Protein AF-A0A920UPX3-F1 (afdb_monomer_lite)

Foldseek 3Di:
DPDFDWDADLAPRDIATCVPVVQCAGPVQRDRVVDDRADPPDADPVRDGLSVVLVVVCVVVHDVVCVVCVNVSRCVVVPPDD

Secondary structure (DSSP, 8-state):
-----EEE-TTT--EEETT-TT--B-TTT--BTTSPPP-TT-B-TTS-BHHHHHHHHHHHH-HHHHHHHHHHHHHGGGS---

Radius of gyration: 13.99 Å; chains: 1; bounding box: 38×28×37 Å

pLDDT: mean 77.5, std 14.1, range [33.28, 94.69]

Structure (mmCIF, N/CA/C/O backbone):
data_AF-A0A920UPX3-F1
#
_entry.id   AF-A0A920UPX3-F1
#
loop_
_atom_site.group_PDB
_atom_site.id
_atom_site.type_symbol
_atom_site.label_atom_id
_atom_site.label_alt_id
_atom_site.label_comp_id
_atom_site.label_asym_id
_atom_site.label_entity_id
_atom_site.label_seq_id
_atom_site.pdbx_PDB_ins_code
_atom_site.Cartn_x
_atom_site.Cartn_y
_atom_site.Cartn_z
_atom_site.occupancy
_atom_site.B_iso_or_equiv
_atom_site.auth_s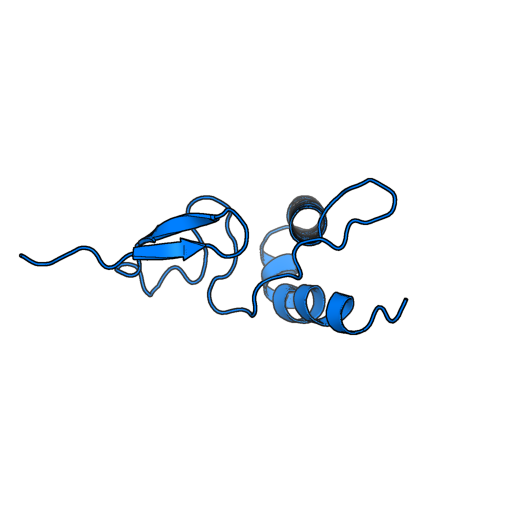eq_id
_atom_site.auth_comp_id
_atom_site.auth_asym_id
_atom_site.auth_atom_id
_atom_site.pdbx_PDB_model_num
ATOM 1 N N . MET A 1 1 ? -24.549 -6.693 21.193 1.00 43.91 1 MET A N 1
ATOM 2 C CA . MET A 1 1 ? -23.829 -7.022 19.945 1.00 43.91 1 MET A CA 1
ATOM 3 C C . MET A 1 1 ? -22.490 -6.308 19.973 1.00 43.91 1 MET A C 1
ATOM 5 O O . MET A 1 1 ? -22.459 -5.093 19.840 1.00 43.91 1 MET A O 1
ATOM 9 N N . THR A 1 2 ? -21.396 -7.023 20.221 1.00 56.66 2 THR A N 1
ATOM 10 C CA . THR A 1 2 ? -20.038 -6.491 20.037 1.00 56.66 2 THR A CA 1
ATOM 11 C C . THR A 1 2 ? -19.774 -6.407 18.538 1.00 56.66 2 THR A C 1
ATOM 13 O O . THR A 1 2 ? -19.342 -7.378 17.924 1.00 56.66 2 THR A O 1
ATOM 16 N N . GLY A 1 3 ? -20.153 -5.286 17.923 1.00 65.62 3 GLY A N 1
ATOM 17 C CA . GLY A 1 3 ? -19.907 -5.051 16.503 1.00 65.62 3 GLY A CA 1
ATOM 18 C C . GLY A 1 3 ? -18.406 -5.032 16.220 1.00 65.62 3 GLY A C 1
ATOM 19 O O . GLY A 1 3 ? -17.652 -4.360 16.926 1.00 65.62 3 GLY A O 1
ATOM 20 N N . ILE A 1 4 ? -17.972 -5.774 15.201 1.00 70.12 4 ILE A N 1
ATOM 21 C CA . ILE A 1 4 ? -16.613 -5.667 14.670 1.00 70.12 4 ILE A CA 1
ATOM 22 C C . ILE A 1 4 ? -16.506 -4.277 14.050 1.00 70.12 4 ILE A C 1
ATOM 24 O O . ILE A 1 4 ? -17.193 -3.971 13.077 1.00 70.12 4 ILE A O 1
ATOM 28 N N . LYS A 1 5 ? -15.666 -3.422 14.631 1.00 78.25 5 LYS A N 1
ATOM 29 C CA . LYS A 1 5 ? -15.319 -2.153 14.001 1.00 78.25 5 LYS A CA 1
ATOM 30 C C . LYS A 1 5 ? -14.464 -2.440 12.767 1.00 78.25 5 LYS A C 1
ATOM 32 O O . LYS A 1 5 ? -13.525 -3.233 12.851 1.00 78.25 5 LYS A O 1
ATOM 37 N N . VAL A 1 6 ? -14.804 -1.828 11.640 1.00 82.69 6 VAL A N 1
ATOM 38 C CA . VAL A 1 6 ? -14.095 -1.944 10.360 1.00 82.69 6 VAL A CA 1
ATOM 39 C C . VAL A 1 6 ? -13.857 -0.548 9.792 1.00 82.69 6 VAL A C 1
ATOM 41 O O . VAL A 1 6 ? -14.663 0.352 10.022 1.00 82.69 6 VAL A O 1
ATOM 44 N N . LYS A 1 7 ? -12.769 -0.382 9.044 1.00 84.81 7 LYS A N 1
ATOM 45 C CA . LYS A 1 7 ? -12.398 0.856 8.358 1.00 84.81 7 LYS A CA 1
ATOM 46 C C . LYS A 1 7 ? -11.949 0.546 6.938 1.00 84.81 7 LYS A C 1
ATOM 48 O O . LYS A 1 7 ? -11.235 -0.430 6.718 1.00 84.81 7 LYS A O 1
ATOM 53 N N . ASP A 1 8 ? -12.321 1.385 5.983 1.00 87.00 8 ASP A N 1
ATOM 54 C CA . ASP A 1 8 ? -11.846 1.255 4.607 1.00 87.00 8 ASP A CA 1
ATOM 55 C C . ASP A 1 8 ? -10.338 1.495 4.510 1.00 87.00 8 ASP A C 1
ATOM 57 O O . ASP A 1 8 ? -9.804 2.484 5.028 1.00 87.00 8 ASP A O 1
ATOM 61 N N . CYS A 1 9 ? -9.639 0.603 3.809 1.00 86.06 9 CYS A N 1
ATOM 62 C CA . CYS A 1 9 ? -8.261 0.846 3.422 1.00 86.06 9 CYS A CA 1
ATOM 63 C C . CYS A 1 9 ? -8.222 1.920 2.330 1.00 86.06 9 CYS A C 1
ATOM 65 O O . CYS A 1 9 ? -8.784 1.712 1.251 1.00 86.06 9 CYS A O 1
ATOM 67 N N . PRO A 1 10 ? -7.524 3.050 2.542 1.00 80.94 10 PRO A N 1
ATOM 68 C CA . PRO A 1 10 ? -7.466 4.090 1.534 1.00 80.94 10 PRO A CA 1
ATOM 69 C C . PRO A 1 10 ? -6.726 3.637 0.276 1.00 80.94 10 PRO A C 1
ATOM 71 O O . PRO A 1 10 ? -6.997 4.195 -0.776 1.00 80.94 10 PRO A O 1
ATOM 74 N N . GLU A 1 11 ? -5.855 2.628 0.343 1.00 84.25 11 GLU A N 1
ATOM 75 C CA . GLU A 1 11 ? -5.063 2.194 -0.813 1.00 84.25 11 GLU A CA 1
ATOM 76 C C . GLU A 1 11 ? -5.811 1.186 -1.694 1.00 84.25 11 GLU A C 1
ATOM 78 O O . GLU A 1 11 ? -5.932 1.402 -2.896 1.00 84.25 11 GLU A O 1
ATOM 83 N N . CYS A 1 12 ? -6.367 0.112 -1.115 1.00 84.56 12 CYS A N 1
ATOM 84 C CA . CYS A 1 12 ? -7.060 -0.933 -1.884 1.00 84.56 12 CYS A CA 1
ATOM 85 C C . CYS A 1 12 ? -8.594 -0.826 -1.872 1.00 84.56 12 CYS A C 1
ATOM 87 O O . CYS A 1 12 ? -9.253 -1.541 -2.619 1.00 84.56 12 CYS A O 1
ATOM 89 N N . GLY A 1 13 ? -9.175 0.044 -1.039 1.00 85.00 13 GLY A N 1
ATOM 90 C CA . GLY A 1 13 ? -10.627 0.233 -0.936 1.00 85.00 13 GLY A CA 1
ATOM 91 C C . GLY A 1 13 ? -11.381 -0.903 -0.238 1.00 85.00 13 GLY A C 1
ATOM 92 O O . GLY A 1 13 ? -12.606 -0.878 -0.212 1.00 85.00 13 GLY A O 1
ATOM 93 N N . LEU A 1 14 ? -10.679 -1.898 0.313 1.00 88.31 14 LEU A N 1
ATOM 94 C CA . LEU A 1 14 ? -11.287 -3.015 1.037 1.00 88.31 14 LEU A CA 1
ATOM 95 C C . LEU A 1 14 ? -11.448 -2.696 2.526 1.00 88.31 14 LEU A C 1
ATOM 97 O O . LEU A 1 14 ? -10.618 -2.004 3.121 1.00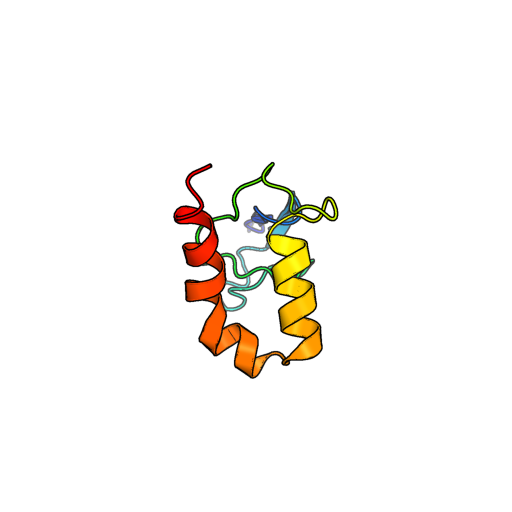 88.31 14 LEU A O 1
ATOM 101 N N . LEU A 1 15 ? -12.491 -3.260 3.139 1.00 87.94 15 LEU A N 1
ATOM 102 C CA . LEU A 1 15 ? -12.754 -3.136 4.571 1.00 87.94 15 LEU A CA 1
ATOM 103 C C . LEU A 1 15 ? -11.700 -3.898 5.387 1.00 87.94 15 LEU A C 1
ATOM 105 O O . LEU A 1 15 ? -11.510 -5.107 5.219 1.00 87.94 15 LEU A O 1
ATOM 109 N N . ASN A 1 16 ? -11.038 -3.186 6.297 1.00 86.06 16 ASN A N 1
ATOM 110 C CA . ASN A 1 16 ? -10.050 -3.712 7.230 1.00 86.06 16 ASN A CA 1
ATOM 111 C C . ASN A 1 16 ? -10.611 -3.701 8.665 1.00 86.06 16 ASN A C 1
ATOM 113 O O . ASN A 1 16 ? -11.126 -2.668 9.099 1.00 86.06 16 ASN A O 1
ATOM 117 N N . PRO A 1 17 ? -10.517 -4.797 9.435 1.00 82.88 17 PRO A N 1
ATOM 118 C CA . PRO A 1 17 ? -10.953 -4.812 10.831 1.00 82.88 17 PRO A CA 1
ATOM 119 C C . PRO A 1 17 ? -10.137 -3.839 11.697 1.00 82.88 17 PRO A C 1
ATOM 121 O O . PRO A 1 17 ? -8.914 -3.918 11.731 1.00 82.88 17 PRO A O 1
ATOM 124 N N . GLU A 1 18 ? -10.796 -2.958 12.453 1.00 74.12 18 GLU A N 1
ATOM 125 C CA . GLU A 1 18 ? -10.136 -2.095 13.450 1.00 74.12 18 GLU A CA 1
ATOM 126 C C . GLU A 1 18 ? -9.779 -2.864 14.726 1.00 74.12 18 GLU A C 1
ATOM 128 O O . GLU A 1 18 ? -8.931 -2.439 15.494 1.00 74.12 18 GLU A O 1
ATOM 133 N N . THR A 1 19 ? -10.429 -3.999 14.996 1.00 64.25 19 THR A N 1
ATOM 134 C CA . THR A 1 19 ? -10.286 -4.749 16.263 1.00 64.25 19 THR A CA 1
ATOM 135 C C . THR A 1 19 ? -8.898 -5.362 16.472 1.00 64.25 19 THR A C 1
ATOM 137 O O . THR A 1 19 ? -8.574 -5.766 17.585 1.00 64.25 19 THR A O 1
ATOM 140 N N . LEU A 1 20 ? -8.051 -5.354 15.442 1.00 56.41 20 LEU A N 1
ATOM 141 C CA . LEU A 1 20 ? -6.623 -5.640 15.525 1.00 56.41 20 LEU A CA 1
ATOM 142 C C . LEU A 1 20 ? -5.828 -4.326 15.481 1.00 56.41 20 LEU A C 1
ATOM 144 O O . LEU A 1 20 ? -4.988 -4.159 14.610 1.00 56.41 20 LEU A O 1
ATOM 148 N N . LEU A 1 21 ? -6.041 -3.403 16.428 1.00 49.06 21 LEU A N 1
ATOM 149 C CA . LEU A 1 21 ? -5.265 -2.148 16.590 1.00 49.06 21 LEU A CA 1
ATOM 150 C C . LEU A 1 21 ? -3.730 -2.344 16.729 1.00 49.06 21 LEU A C 1
ATOM 152 O O . LEU A 1 21 ? -3.002 -1.369 16.872 1.00 49.06 21 LEU A O 1
ATOM 156 N N . LEU A 1 22 ? -3.235 -3.587 16.695 1.00 54.47 22 LEU A N 1
ATOM 157 C CA . LEU A 1 22 ? -1.818 -3.950 16.579 1.00 54.47 22 LEU A CA 1
ATOM 158 C C . LEU A 1 22 ? -1.335 -4.067 15.122 1.00 54.47 22 LEU A C 1
ATOM 160 O O . LEU A 1 22 ? -0.138 -4.001 14.866 1.00 54.47 22 LEU A O 1
ATOM 164 N N . GLN A 1 23 ? -2.241 -4.271 14.168 1.00 60.66 23 GLN A N 1
ATOM 165 C CA . GLN A 1 23 ? -1.932 -4.319 12.747 1.00 60.66 23 GLN A CA 1
ATOM 166 C C . GLN A 1 23 ? -2.136 -2.921 12.178 1.00 60.66 23 GLN A C 1
ATOM 168 O O . GLN A 1 23 ? -3.193 -2.575 11.656 1.00 60.66 23 GLN A O 1
ATOM 173 N N . GLU A 1 24 ? -1.086 -2.107 12.288 1.00 75.94 24 GLU A N 1
ATOM 174 C CA . GLU A 1 24 ? -0.984 -0.835 11.568 1.00 75.94 24 GLU A CA 1
ATOM 175 C C . GLU A 1 24 ? -1.099 -1.046 10.050 1.00 75.94 24 GLU A C 1
ATOM 177 O O . GLU A 1 24 ? -1.348 -0.093 9.327 1.00 75.94 24 GLU A O 1
ATOM 182 N N . GLU A 1 25 ? -0.988 -2.283 9.553 1.00 83.81 25 GLU A N 1
ATOM 183 C CA . GLU A 1 25 ? -1.114 -2.636 8.142 1.00 83.81 25 GLU A CA 1
ATOM 184 C C . GLU A 1 25 ? -2.483 -3.231 7.778 1.00 83.81 25 GLU A C 1
ATOM 186 O O . GLU A 1 25 ? -3.054 -4.053 8.494 1.00 83.81 25 GLU A O 1
ATOM 191 N N . CYS A 1 26 ? -2.998 -2.860 6.605 1.00 85.44 26 CYS A N 1
ATOM 192 C CA . CYS A 1 26 ? -4.165 -3.487 6.005 1.00 85.44 26 CYS A CA 1
ATOM 193 C C . CYS A 1 26 ? -3.870 -4.952 5.667 1.00 85.44 26 CYS A C 1
ATOM 195 O O . CYS A 1 26 ? -2.929 -5.235 4.930 1.00 85.44 26 CYS A O 1
ATOM 197 N N . ILE A 1 27 ? -4.724 -5.877 6.103 1.00 86.31 27 ILE A N 1
ATOM 198 C CA . ILE A 1 27 ? -4.526 -7.320 5.884 1.00 86.31 27 ILE A CA 1
ATOM 199 C C . ILE A 1 27 ? -4.575 -7.731 4.407 1.00 86.31 27 ILE A C 1
ATOM 201 O O . ILE A 1 27 ? -4.053 -8.776 4.034 1.00 86.31 27 ILE A O 1
ATOM 205 N N . HIS A 1 28 ? -5.219 -6.917 3.566 1.00 86.81 28 HIS A N 1
ATOM 206 C CA . HIS A 1 28 ? -5.449 -7.243 2.158 1.00 86.81 28 HIS A CA 1
ATOM 207 C C . HIS A 1 28 ? -4.304 -6.809 1.252 1.00 86.81 28 HIS A C 1
ATOM 209 O O . HIS A 1 28 ? -4.098 -7.397 0.196 1.00 86.81 28 HIS A O 1
ATOM 215 N N . CYS A 1 29 ? -3.585 -5.749 1.624 1.00 84.19 29 CYS A N 1
ATOM 216 C CA . CYS A 1 29 ? -2.551 -5.171 0.767 1.00 84.19 29 CYS A CA 1
ATOM 217 C C . CYS A 1 29 ? -1.255 -4.808 1.504 1.00 84.19 29 CYS A C 1
ATOM 219 O O . CYS A 1 29 ? -0.269 -4.472 0.859 1.00 84.19 29 CYS A O 1
ATOM 221 N N . GLY A 1 30 ? -1.216 -4.868 2.835 1.00 83.75 30 GLY A N 1
ATOM 222 C CA . GLY A 1 30 ? -0.061 -4.468 3.640 1.00 83.75 30 GLY A CA 1
ATOM 223 C C . GLY A 1 30 ? 0.140 -2.951 3.715 1.00 83.75 30 GLY A C 1
ATOM 224 O O . GLY A 1 30 ? 1.239 -2.493 4.026 1.00 83.75 30 GLY A O 1
ATOM 225 N N . ALA A 1 31 ? -0.878 -2.154 3.368 1.00 83.88 31 ALA A N 1
ATOM 226 C CA . ALA A 1 31 ? -0.817 -0.699 3.477 1.00 83.88 31 ALA A CA 1
ATOM 227 C C . ALA A 1 31 ? -0.832 -0.275 4.933 1.00 83.88 31 ALA A C 1
ATOM 229 O O . ALA A 1 31 ? -1.786 -0.569 5.641 1.00 83.88 31 ALA A O 1
ATOM 230 N N . ASP A 1 32 ? 0.184 0.474 5.345 1.00 85.44 32 ASP A N 1
ATOM 231 C CA . ASP A 1 32 ? 0.195 1.091 6.663 1.00 85.44 32 ASP A CA 1
ATOM 232 C C . ASP A 1 32 ? -0.915 2.156 6.754 1.00 85.44 32 ASP A C 1
ATOM 234 O O . ASP A 1 32 ? -0.854 3.204 6.105 1.00 85.44 32 ASP A O 1
ATOM 238 N N . MET A 1 33 ? -1.941 1.828 7.532 1.00 81.75 33 MET A N 1
ATOM 239 C CA . MET A 1 33 ? -3.168 2.569 7.798 1.00 81.75 33 MET A CA 1
ATOM 240 C C . MET A 1 33 ? -2.961 3.731 8.780 1.00 81.75 33 MET A C 1
ATOM 242 O O . MET A 1 33 ? -3.869 4.555 8.924 1.00 81.75 33 MET A O 1
ATOM 246 N N . SER A 1 34 ? -1.808 3.804 9.460 1.00 81.44 34 SER A N 1
ATOM 247 C CA . SER A 1 34 ? -1.431 4.941 10.316 1.00 81.44 34 SER A CA 1
ATOM 248 C C . SER A 1 34 ? -0.934 6.140 9.504 1.00 81.44 34 SER A C 1
ATOM 250 O O . SER A 1 34 ? -0.892 7.270 9.995 1.00 81.44 34 SER A O 1
ATOM 252 N N . LEU A 1 35 ? -0.569 5.904 8.245 1.00 81.88 35 LEU A N 1
ATOM 253 C CA . LEU A 1 35 ? 0.007 6.911 7.376 1.00 81.88 35 LEU A CA 1
ATOM 254 C C . LEU A 1 35 ? -1.050 7.656 6.542 1.00 81.88 35 LEU A C 1
ATOM 256 O O . LEU A 1 35 ? -2.098 7.094 6.216 1.00 81.88 35 LEU A O 1
ATOM 260 N N . PRO A 1 36 ? -0.766 8.904 6.117 1.00 81.56 36 PRO A N 1
ATOM 261 C CA . PRO A 1 36 ? -1.645 9.641 5.215 1.00 81.56 36 PRO A CA 1
ATOM 262 C C . PRO A 1 36 ? -1.869 8.873 3.906 1.00 81.56 36 PRO A C 1
ATOM 264 O O . PRO A 1 36 ? -0.894 8.346 3.359 1.00 81.56 36 PRO A O 1
ATOM 267 N N . PRO A 1 37 ? -3.103 8.829 3.376 1.00 79.69 37 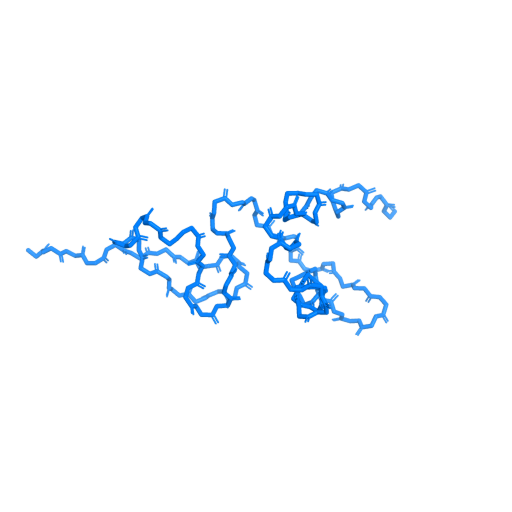PRO A N 1
ATOM 268 C CA . PRO A 1 37 ? -3.422 8.093 2.155 1.00 79.69 37 PRO A CA 1
ATOM 269 C C . PRO A 1 37 ? -2.603 8.598 0.962 1.00 79.69 37 PRO A C 1
ATOM 271 O O . PRO A 1 37 ? -2.321 9.795 0.859 1.00 79.69 37 PRO A O 1
ATOM 274 N N . LEU A 1 38 ? -2.221 7.695 0.056 1.00 81.75 38 LEU A N 1
ATOM 275 C CA . LEU A 1 38 ? -1.514 8.084 -1.165 1.00 81.75 38 LEU A CA 1
ATOM 276 C C . LEU A 1 38 ? -2.437 8.890 -2.085 1.00 81.75 38 LEU A C 1
ATOM 278 O O . LEU A 1 38 ? -3.662 8.723 -2.085 1.00 81.75 38 LEU A O 1
ATOM 282 N N . ARG A 1 39 ? -1.855 9.786 -2.893 1.00 72.88 39 ARG A N 1
ATOM 283 C CA . ARG A 1 39 ? -2.647 10.559 -3.857 1.00 72.88 39 ARG A CA 1
ATOM 284 C C . ARG A 1 39 ? -3.178 9.616 -4.935 1.00 72.88 39 ARG A C 1
ATOM 286 O O . ARG A 1 39 ? -2.423 9.116 -5.767 1.00 72.88 39 ARG A O 1
ATOM 293 N N . LYS A 1 40 ? -4.493 9.412 -4.948 1.00 67.06 40 LYS A N 1
ATOM 294 C CA . LYS A 1 40 ? -5.181 8.698 -6.027 1.00 67.06 40 LYS A CA 1
ATOM 295 C C . LYS A 1 40 ? -5.214 9.575 -7.280 1.00 67.06 40 LYS A C 1
ATOM 297 O O . LYS A 1 40 ? -5.567 10.746 -7.195 1.00 67.06 40 LYS A O 1
ATOM 302 N N . GLY A 1 41 ? -4.851 9.004 -8.428 1.00 65.62 41 GLY A N 1
ATOM 303 C CA . GLY A 1 41 ? -4.959 9.660 -9.738 1.00 65.62 41 GLY A CA 1
ATOM 304 C C . GLY A 1 41 ? -3.665 10.245 -10.308 1.00 65.62 41 GLY A C 1
ATOM 305 O O . GLY A 1 41 ? -3.666 10.641 -11.469 1.00 65.62 41 GLY A O 1
ATOM 306 N N . ILE A 1 42 ? -2.559 10.256 -9.554 1.00 67.50 42 ILE A N 1
ATOM 307 C CA . ILE A 1 42 ? -1.234 10.518 -10.132 1.00 67.50 42 ILE A CA 1
ATOM 308 C C . ILE A 1 42 ? -0.631 9.176 -10.530 1.00 67.50 42 ILE A C 1
ATOM 310 O O . ILE A 1 42 ? -0.305 8.355 -9.670 1.00 67.50 42 ILE A O 1
ATOM 314 N N . LEU A 1 43 ? -0.528 8.961 -11.838 1.00 74.62 43 LEU A N 1
ATOM 315 C CA . LEU A 1 43 ? 0.142 7.809 -12.420 1.00 74.62 43 LEU A CA 1
ATOM 316 C C . LEU A 1 43 ? 1.525 8.234 -12.913 1.00 74.62 43 LEU A C 1
ATOM 318 O O . LEU A 1 43 ? 1.707 9.365 -13.369 1.00 74.62 43 LEU A O 1
ATOM 322 N N . ASP A 1 44 ? 2.500 7.338 -12.814 1.00 72.38 44 ASP A N 1
ATOM 323 C CA . ASP A 1 44 ? 3.787 7.527 -13.471 1.00 72.38 44 ASP A CA 1
ATOM 324 C C . ASP A 1 44 ? 3.669 7.350 -14.999 1.00 72.38 44 ASP A C 1
ATOM 326 O O . ASP A 1 44 ? 2.603 7.057 -15.548 1.00 72.38 44 ASP A O 1
ATOM 330 N N . SER A 1 45 ? 4.784 7.514 -15.713 1.00 75.44 45 SER A N 1
ATOM 331 C CA . SER A 1 45 ? 4.841 7.312 -17.168 1.00 75.44 45 SER A CA 1
ATOM 332 C C . SER A 1 45 ? 4.530 5.876 -17.612 1.00 75.44 45 SER A C 1
ATOM 334 O O . SER A 1 45 ? 4.332 5.639 -18.801 1.00 75.44 45 SER A O 1
ATOM 336 N N . GLN A 1 46 ? 4.482 4.922 -16.679 1.00 77.81 46 GLN A N 1
ATOM 337 C CA . GLN A 1 46 ? 4.116 3.526 -16.906 1.00 77.81 46 GLN A CA 1
ATOM 338 C C . GLN A 1 46 ? 2.656 3.237 -16.523 1.00 77.81 46 GLN A C 1
ATOM 340 O O . GLN A 1 46 ? 2.235 2.082 -16.572 1.00 77.81 46 GLN A O 1
ATOM 345 N N . GLY A 1 47 ? 1.883 4.261 -16.144 1.00 79.19 47 GLY A N 1
ATOM 346 C CA . GLY A 1 47 ? 0.494 4.117 -15.719 1.00 79.19 47 GLY A CA 1
ATOM 347 C C . GLY A 1 47 ? 0.334 3.543 -14.311 1.00 79.19 47 GLY A C 1
ATOM 348 O O . GLY A 1 47 ? -0.783 3.189 -13.941 1.00 79.19 47 GLY A O 1
ATOM 349 N N . LYS A 1 48 ? 1.413 3.442 -13.525 1.00 79.00 48 LYS A N 1
ATOM 350 C CA . LYS A 1 48 ? 1.364 2.915 -12.161 1.00 79.00 48 LYS A CA 1
ATOM 351 C C . LYS A 1 48 ? 1.059 4.014 -11.171 1.00 79.00 48 LYS A C 1
ATOM 353 O O . LYS A 1 48 ? 1.621 5.108 -11.233 1.00 79.00 48 LYS A O 1
ATOM 358 N N . ASN A 1 49 ? 0.197 3.710 -10.216 1.00 81.75 49 ASN A N 1
ATOM 359 C CA . ASN A 1 49 ? -0.053 4.604 -9.101 1.00 81.75 49 ASN A CA 1
ATOM 360 C C . ASN A 1 49 ? 1.070 4.503 -8.049 1.00 81.75 49 ASN A C 1
ATOM 362 O O . ASN A 1 49 ? 1.894 3.5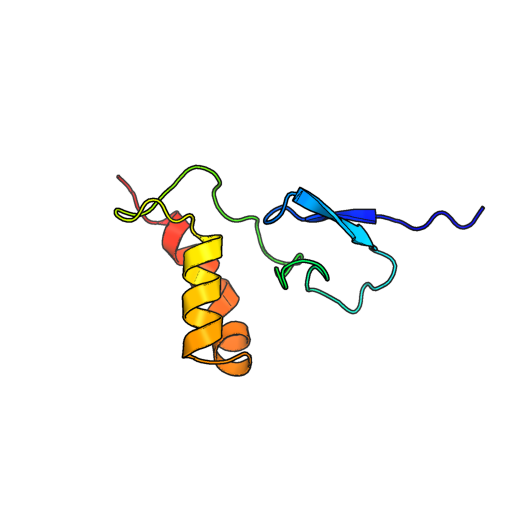83 -8.036 1.00 81.75 49 ASN A O 1
ATOM 366 N N . GLN A 1 50 ? 1.091 5.465 -7.127 1.00 82.44 50 GLN A N 1
ATOM 367 C CA . GLN A 1 50 ? 2.098 5.532 -6.067 1.00 82.44 50 GLN A CA 1
ATOM 368 C C . GLN A 1 50 ? 2.157 4.250 -5.214 1.00 82.44 50 GLN A C 1
ATOM 370 O O . GLN A 1 50 ? 3.233 3.870 -4.750 1.00 82.44 50 GLN A O 1
ATOM 375 N N . TRP A 1 51 ? 1.024 3.572 -5.015 1.00 83.88 51 TRP A N 1
ATOM 376 C CA . TRP A 1 51 ? 0.961 2.344 -4.229 1.00 83.88 51 TRP A CA 1
ATOM 377 C C . TRP A 1 51 ? 1.691 1.191 -4.915 1.00 83.88 51 TRP A C 1
ATOM 379 O O . TRP A 1 51 ? 2.519 0.524 -4.297 1.00 83.88 51 TRP A O 1
ATOM 389 N N . GLU A 1 52 ? 1.447 1.001 -6.209 1.00 84.00 52 GLU A N 1
ATOM 390 C CA . GLU A 1 52 ? 2.109 -0.022 -7.020 1.00 84.00 52 GLU A CA 1
ATOM 391 C C . GLU A 1 52 ? 3.624 0.197 -7.077 1.00 84.00 52 GLU A C 1
ATOM 393 O O . GLU A 1 52 ? 4.399 -0.757 -6.979 1.00 84.00 52 GLU A O 1
ATOM 398 N N . PHE A 1 53 ? 4.061 1.455 -7.165 1.00 85.69 53 PHE A N 1
ATOM 399 C CA . PHE A 1 53 ? 5.478 1.802 -7.109 1.00 85.69 53 PHE A CA 1
ATOM 400 C C . PHE A 1 53 ? 6.109 1.446 -5.753 1.00 85.69 53 PHE A C 1
ATOM 402 O O . PHE A 1 53 ? 7.171 0.8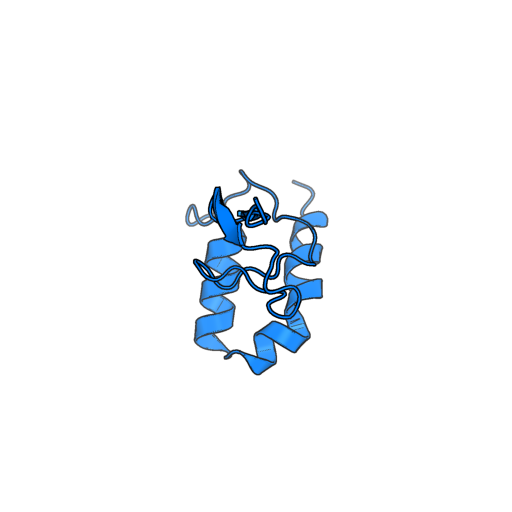23 -5.697 1.00 85.69 53 PHE A O 1
ATOM 409 N N . ILE A 1 54 ? 5.444 1.796 -4.647 1.00 86.75 54 ILE A N 1
ATOM 410 C CA . ILE A 1 54 ? 5.904 1.463 -3.292 1.00 86.75 54 ILE A CA 1
ATOM 411 C C . ILE A 1 54 ? 5.976 -0.054 -3.096 1.00 86.75 54 ILE A C 1
ATOM 413 O O . ILE A 1 54 ? 6.955 -0.541 -2.531 1.00 86.75 54 ILE A O 1
ATOM 417 N N . GLN A 1 55 ? 4.992 -0.803 -3.594 1.00 86.81 55 GLN A N 1
ATOM 418 C CA . GLN A 1 55 ? 4.991 -2.261 -3.507 1.00 86.81 55 GLN A CA 1
ATOM 419 C C . GLN A 1 55 ? 6.121 -2.897 -4.316 1.00 86.81 55 GLN A C 1
ATOM 421 O O . GLN A 1 55 ? 6.779 -3.811 -3.823 1.00 86.81 55 GLN A O 1
ATOM 426 N N . ALA A 1 56 ? 6.423 -2.373 -5.507 1.00 88.25 56 ALA A N 1
ATOM 427 C CA . ALA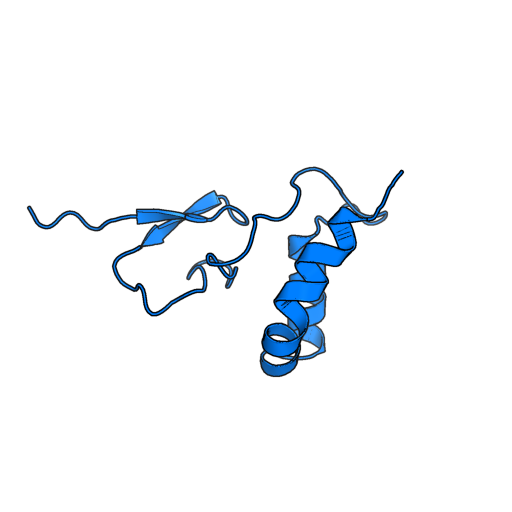 A 1 56 ? 7.581 -2.824 -6.277 1.00 88.25 56 ALA A CA 1
ATOM 428 C C . ALA A 1 56 ? 8.897 -2.604 -5.507 1.00 88.25 56 ALA A C 1
ATOM 430 O O . ALA A 1 56 ? 9.738 -3.501 -5.454 1.00 88.25 56 ALA A O 1
ATOM 431 N N . LEU A 1 57 ? 9.055 -1.447 -4.851 1.00 89.75 57 LEU A N 1
ATOM 432 C CA . LEU A 1 57 ? 10.232 -1.155 -4.026 1.00 89.75 57 LEU A CA 1
ATOM 433 C C . LEU A 1 57 ? 10.301 -2.007 -2.750 1.00 89.75 57 LEU A C 1
ATOM 435 O O . LEU A 1 57 ? 11.393 -2.415 -2.351 1.00 89.75 57 LEU A O 1
ATOM 439 N N . ARG A 1 58 ? 9.161 -2.280 -2.104 1.00 91.00 58 ARG A N 1
ATOM 440 C CA . ARG A 1 58 ? 9.068 -3.189 -0.948 1.00 91.00 58 ARG A CA 1
ATOM 441 C C . ARG A 1 58 ? 9.476 -4.603 -1.351 1.00 91.00 58 ARG A C 1
ATOM 443 O O . ARG A 1 58 ? 10.285 -5.212 -0.662 1.00 91.00 58 ARG A O 1
ATOM 450 N N . ALA A 1 59 ? 8.992 -5.089 -2.494 1.00 90.75 59 ALA A N 1
ATOM 451 C CA . ALA A 1 59 ? 9.346 -6.404 -3.019 1.00 90.75 59 ALA A CA 1
ATOM 452 C C . ALA A 1 59 ? 10.842 -6.519 -3.363 1.00 90.75 59 ALA A C 1
ATOM 454 O O . ALA A 1 59 ? 11.441 -7.561 -3.111 1.00 90.75 59 ALA A O 1
ATOM 455 N N . SER A 1 60 ? 11.464 -5.459 -3.897 1.00 94.38 60 SER A N 1
ATOM 456 C CA . SER A 1 60 ? 12.884 -5.487 -4.276 1.00 94.38 60 SER A CA 1
ATOM 457 C C . SER A 1 60 ? 13.851 -5.309 -3.102 1.00 94.38 60 SER A C 1
ATOM 459 O O . SER A 1 60 ? 14.930 -5.892 -3.117 1.00 94.38 60 SER A O 1
ATOM 461 N N . ASN A 1 61 ? 13.503 -4.486 -2.106 1.00 94.69 61 ASN A N 1
ATOM 462 C CA . ASN A 1 61 ? 14.402 -4.135 -0.993 1.00 94.69 61 ASN A CA 1
ATOM 463 C C . ASN A 1 61 ? 14.073 -4.863 0.323 1.00 94.69 61 ASN A C 1
ATOM 465 O O . ASN A 1 61 ? 14.870 -4.837 1.261 1.00 94.69 61 ASN A O 1
ATOM 469 N N . GLY A 1 62 ? 12.908 -5.505 0.403 1.00 92.56 62 GLY A N 1
ATOM 470 C CA . GLY A 1 62 ? 12.434 -6.228 1.576 1.00 92.56 62 GLY A CA 1
ATOM 471 C C . GLY A 1 62 ? 11.702 -5.365 2.609 1.00 92.56 62 GLY A C 1
ATOM 472 O O . GLY A 1 62 ? 11.696 -4.131 2.573 1.00 92.56 62 GLY A O 1
ATOM 473 N N . GLU A 1 63 ? 11.090 -6.057 3.574 1.00 88.94 63 GLU A N 1
ATOM 474 C CA . GLU A 1 63 ? 10.197 -5.471 4.579 1.00 88.94 63 GLU A CA 1
ATOM 475 C C . GLU A 1 63 ? 10.885 -4.440 5.475 1.00 88.94 63 GLU A C 1
ATOM 477 O O . GLU A 1 63 ? 10.365 -3.350 5.701 1.00 88.94 63 GLU A O 1
ATOM 482 N N . LYS A 1 64 ? 12.092 -4.762 5.954 1.00 92.81 64 LYS A N 1
ATOM 483 C CA . LYS A 1 64 ? 12.849 -3.887 6.856 1.00 92.81 64 LYS A CA 1
ATOM 484 C C . LYS A 1 64 ? 13.125 -2.526 6.215 1.00 92.81 64 LYS A C 1
ATOM 486 O O . LYS A 1 64 ? 12.886 -1.491 6.831 1.00 92.81 64 LYS A O 1
ATOM 491 N N . TRP A 1 65 ? 13.569 -2.532 4.958 1.00 93.69 65 TRP A N 1
ATOM 492 C CA . TRP A 1 65 ? 13.811 -1.307 4.204 1.00 93.69 65 TRP A CA 1
ATOM 493 C C . TRP A 1 65 ? 12.523 -0.498 4.027 1.00 93.69 65 TRP A C 1
ATOM 495 O O . TRP A 1 65 ? 12.539 0.724 4.179 1.00 93.69 65 TRP A O 1
ATOM 505 N N . TYR A 1 66 ? 11.398 -1.163 3.743 1.00 89.44 66 TYR A N 1
ATOM 506 C CA . TYR A 1 66 ? 10.108 -0.490 3.617 1.00 89.44 66 TYR A CA 1
ATOM 507 C C . TYR A 1 66 ? 9.705 0.198 4.926 1.00 89.44 66 TYR A C 1
ATOM 509 O O . TYR A 1 66 ? 9.384 1.384 4.894 1.00 89.44 66 TYR A O 1
ATOM 517 N N . GLN A 1 67 ? 9.813 -0.475 6.075 1.00 87.56 67 GLN A N 1
ATOM 518 C CA . GLN A 1 67 ? 9.492 0.126 7.376 1.00 87.56 67 GLN A CA 1
ATOM 519 C C . GLN A 1 67 ? 10.353 1.360 7.691 1.00 87.56 67 GLN A C 1
ATOM 521 O O . GLN A 1 67 ? 9.837 2.359 8.189 1.00 87.56 67 GLN A O 1
ATOM 526 N N . GLU A 1 68 ? 11.639 1.337 7.331 1.00 91.88 68 GLU A N 1
ATOM 527 C CA . GLU A 1 68 ? 12.560 2.471 7.504 1.00 91.88 68 GLU A CA 1
ATOM 528 C C . GLU A 1 68 ? 12.263 3.642 6.542 1.00 91.88 68 GLU A C 1
ATOM 530 O O . GLU A 1 68 ? 12.579 4.794 6.842 1.00 91.88 68 GLU A O 1
ATOM 535 N N . ASN A 1 69 ? 11.639 3.377 5.385 1.00 89.25 69 ASN A N 1
ATOM 536 C CA . ASN A 1 69 ? 11.460 4.363 4.310 1.00 89.25 69 ASN A CA 1
ATOM 537 C C . ASN A 1 69 ? 10.001 4.783 4.053 1.00 89.25 69 ASN A C 1
ATOM 539 O O . ASN A 1 69 ? 9.783 5.765 3.336 1.00 89.25 69 ASN A O 1
ATOM 543 N N . LYS A 1 70 ? 9.000 4.104 4.633 1.00 85.44 70 LYS A N 1
ATOM 544 C CA . LYS A 1 70 ? 7.563 4.295 4.343 1.00 85.44 70 LYS A CA 1
ATOM 545 C C . LYS A 1 70 ? 7.114 5.754 4.447 1.00 85.44 70 LYS A C 1
ATOM 547 O O . LYS A 1 70 ? 6.470 6.260 3.532 1.00 85.44 70 LYS A O 1
ATOM 552 N N . GLN A 1 71 ? 7.554 6.477 5.478 1.00 85.69 71 GLN A N 1
ATOM 553 C CA . GLN A 1 71 ? 7.240 7.901 5.668 1.00 85.69 71 GLN A CA 1
ATOM 554 C C . GLN A 1 71 ? 7.740 8.774 4.506 1.00 85.69 71 GLN A C 1
ATOM 556 O O . GLN A 1 71 ? 7.004 9.597 3.957 1.00 85.69 71 GLN A O 1
ATOM 561 N N . ARG A 1 72 ? 8.988 8.558 4.074 1.00 86.25 72 ARG A N 1
ATOM 562 C CA . ARG A 1 72 ? 9.603 9.302 2.966 1.00 86.25 72 ARG A CA 1
ATOM 563 C C . ARG A 1 72 ? 8.967 8.956 1.621 1.00 86.25 72 ARG A C 1
ATOM 565 O O . ARG A 1 72 ? 8.830 9.824 0.763 1.00 86.25 72 ARG A O 1
ATOM 572 N N . LEU A 1 73 ? 8.595 7.694 1.419 1.00 83.19 73 LEU A N 1
ATOM 573 C CA . LEU A 1 73 ? 7.920 7.245 0.199 1.00 83.19 73 LEU A CA 1
ATOM 574 C C . LEU A 1 73 ? 6.543 7.896 0.043 1.00 83.19 73 LEU A C 1
ATOM 576 O O . LEU A 1 73 ? 6.142 8.227 -1.074 1.00 83.19 73 LEU A O 1
ATOM 580 N N . ARG A 1 74 ? 5.854 8.144 1.160 1.00 78.50 74 ARG A N 1
ATOM 581 C CA . ARG A 1 74 ? 4.582 8.868 1.164 1.00 78.50 74 ARG A CA 1
ATOM 582 C C . ARG A 1 74 ? 4.746 10.375 0.969 1.00 78.50 74 ARG A C 1
ATOM 584 O O . ARG A 1 74 ? 3.950 10.969 0.248 1.00 78.50 74 ARG A O 1
ATOM 591 N N . SER A 1 75 ? 5.795 10.988 1.524 1.00 73.19 75 SER A N 1
ATOM 592 C CA . SER A 1 75 ? 6.037 12.433 1.386 1.00 73.19 75 SER A CA 1
ATOM 593 C C . SER A 1 75 ? 6.628 12.851 0.034 1.00 73.19 75 SER A C 1
ATOM 595 O O . SER A 1 75 ? 6.342 13.949 -0.440 1.00 73.19 75 SER A O 1
ATOM 597 N N . ARG A 1 76 ? 7.413 11.993 -0.636 1.00 64.31 76 ARG A N 1
ATOM 598 C CA . ARG A 1 76 ? 8.087 12.330 -1.908 1.00 64.31 76 ARG A CA 1
ATOM 599 C C . ARG A 1 76 ? 7.140 12.738 -3.041 1.00 64.31 76 ARG A C 1
ATOM 601 O O . ARG A 1 76 ? 7.523 13.556 -3.867 1.00 64.31 76 ARG A O 1
ATOM 608 N N . PHE A 1 77 ? 5.908 12.238 -3.053 1.00 56.62 77 PHE A N 1
ATOM 609 C CA . PHE A 1 77 ? 4.901 12.606 -4.059 1.00 56.62 77 PHE A CA 1
ATOM 610 C C . PHE A 1 77 ? 4.023 13.795 -3.637 1.00 56.62 77 PHE A C 1
ATOM 612 O O . PHE A 1 77 ? 3.156 14.239 -4.392 1.00 56.62 77 PHE A O 1
ATOM 619 N N . LEU A 1 78 ? 4.251 14.366 -2.447 1.00 48.88 78 LEU A N 1
ATOM 620 C CA . LEU A 1 78 ? 3.657 15.653 -2.094 1.00 48.88 78 LEU A CA 1
ATOM 621 C C . LEU A 1 78 ? 4.367 16.829 -2.791 1.00 48.88 78 LEU A C 1
ATOM 623 O O . LEU A 1 78 ? 3.739 17.865 -2.968 1.00 48.88 78 LEU A O 1
ATOM 627 N N . GLY A 1 79 ? 5.621 16.645 -3.226 1.00 42.31 79 GLY A N 1
ATOM 628 C CA . GLY A 1 79 ? 6.469 17.681 -3.832 1.00 42.31 79 GLY A CA 1
ATOM 629 C C . GLY A 1 79 ? 6.655 17.610 -5.353 1.00 42.31 79 GLY A C 1
ATOM 630 O O . GLY A 1 79 ? 7.456 18.375 -5.883 1.00 42.31 79 GLY A O 1
ATOM 631 N N . MET A 1 80 ? 5.952 16.723 -6.068 1.00 42.28 80 MET A N 1
ATOM 632 C CA . MET A 1 80 ? 5.883 16.803 -7.533 1.00 42.28 80 MET A CA 1
ATOM 633 C C . MET A 1 80 ? 4.917 17.932 -7.910 1.00 42.28 80 MET A C 1
ATOM 635 O O . MET A 1 80 ? 3.736 17.693 -8.151 1.00 42.28 80 MET A O 1
ATOM 639 N N . ASN A 1 81 ? 5.419 19.169 -7.898 1.00 33.28 81 ASN A N 1
ATOM 640 C CA . ASN A 1 81 ? 4.848 20.232 -8.717 1.00 33.28 81 ASN A CA 1
ATOM 641 C C . ASN A 1 81 ? 5.035 19.804 -10.177 1.00 33.28 81 ASN A C 1
ATOM 643 O O . ASN A 1 81 ? 6.170 19.718 -10.650 1.00 33.28 81 ASN A O 1
ATOM 647 N N . ILE A 1 82 ? 3.923 19.467 -10.826 1.00 39.41 82 ILE A N 1
ATOM 648 C CA . ILE A 1 82 ? 3.795 19.543 -12.283 1.00 39.41 82 ILE A CA 1
ATOM 649 C C . ILE A 1 82 ? 3.676 21.025 -12.633 1.00 39.41 82 ILE A C 1
ATOM 651 O O . ILE A 1 82 ? 2.944 21.724 -11.892 1.00 39.41 82 ILE A O 1
#

Sequence (82 aa):
MTGIKVKDCPECGLLNPETLLLQEECIHCGADMSLPPLRKGILDSQGKNQWEFIQALRASNGEKWYQENKQRLRSRFLGMNI